Protein AF-A0A3S3JRI4-F1 (afdb_monomer_lite)

Secondary structure (DSSP, 8-state):
--SHHHHHHHHHHHTS--SSHHHHHHHHHHHHHHHHHHHHHHHHHHHTT-S---EEPPPPP--SSHHHHHHHHHHHHHHHHHHHHHHHHHT--EE-HHHHS-SGGGBSSSSSB-HHHHT-

pLDDT: mean 88.0, std 12.84, range [49.28, 98.06]

Foldseek 3Di:
DPPLVLLVVCLVVLPDDAPDPVRSVVSLVVSLVVLLVVVLVVVVVVCVVVDQDAEEQAAQFDDPPPVSSVSSNVSSVSNSVSVVVSCVVVVHHYDYLNVLQVDPQLAPHRRHGDPVVVVD

Structure (mmCIF, N/CA/C/O backbone):
data_AF-A0A3S3JRI4-F1
#
_entry.id   AF-A0A3S3JRI4-F1
#
loop_
_atom_site.group_PDB
_atom_site.id
_atom_site.type_symbol
_atom_site.label_atom_id
_atom_site.label_alt_id
_atom_site.label_comp_id
_atom_site.label_asym_id
_atom_site.label_entity_id
_atom_site.label_seq_id
_atom_site.pdbx_PDB_ins_code
_atom_site.Cartn_x
_atom_site.Cartn_y
_atom_site.Cartn_z
_atom_site.occupancy
_atom_site.B_iso_or_equiv
_atom_site.auth_seq_id
_atom_site.auth_comp_id
_atom_site.auth_asym_id
_atom_site.auth_atom_id
_atom_site.pdbx_PDB_model_num
ATOM 1 N N . SER A 1 1 ? 5.250 7.963 8.589 1.00 54.94 1 SER A N 1
ATOM 2 C CA . SER A 1 1 ? 4.420 6.915 7.968 1.00 54.94 1 SER A CA 1
ATOM 3 C C . SER A 1 1 ? 5.161 5.594 8.086 1.00 54.94 1 SER A C 1
ATOM 5 O O . SER A 1 1 ? 6.363 5.604 7.852 1.00 54.94 1 SER A O 1
ATOM 7 N N . MET A 1 2 ? 4.498 4.510 8.494 1.00 51.28 2 MET A N 1
ATOM 8 C CA . MET A 1 2 ? 5.038 3.149 8.346 1.00 51.28 2 MET A CA 1
ATOM 9 C C . MET A 1 2 ? 4.554 2.587 7.014 1.00 51.28 2 MET A C 1
ATOM 11 O O . MET A 1 2 ? 3.384 2.771 6.679 1.00 51.28 2 MET A O 1
ATOM 15 N N . GLY A 1 3 ? 5.432 1.930 6.262 1.00 54.03 3 GLY A N 1
ATOM 16 C CA . GLY A 1 3 ? 5.116 1.406 4.933 1.00 54.03 3 GLY A CA 1
ATOM 17 C C . GLY A 1 3 ? 5.991 1.995 3.832 1.00 54.03 3 GLY A C 1
ATOM 18 O O . GLY A 1 3 ? 6.666 1.237 3.154 1.00 54.03 3 GLY A O 1
ATOM 19 N N . GLY A 1 4 ? 6.046 3.322 3.669 1.00 52.12 4 GLY A N 1
ATOM 20 C CA . GLY A 1 4 ? 6.831 3.950 2.589 1.00 52.12 4 GLY A CA 1
ATOM 21 C C . GLY A 1 4 ? 8.344 3.718 2.713 1.00 52.12 4 GLY A C 1
ATOM 22 O O . GLY A 1 4 ? 8.989 3.304 1.756 1.00 52.12 4 GLY A O 1
ATOM 23 N N . ASN A 1 5 ? 8.899 3.901 3.915 1.00 49.28 5 ASN A N 1
ATOM 24 C CA . ASN A 1 5 ? 10.331 3.698 4.166 1.00 49.28 5 ASN A CA 1
ATOM 25 C C . ASN A 1 5 ? 10.717 2.212 4.245 1.00 49.28 5 ASN A C 1
ATOM 27 O O . ASN A 1 5 ? 11.826 1.853 3.861 1.00 49.28 5 ASN A O 1
ATOM 31 N N . ASP A 1 6 ? 9.793 1.350 4.673 1.00 56.47 6 ASP A N 1
ATOM 32 C CA . ASP A 1 6 ? 9.996 -0.104 4.713 1.00 56.47 6 ASP A CA 1
ATOM 33 C C . ASP A 1 6 ? 9.905 -0.707 3.298 1.00 56.47 6 ASP A C 1
ATOM 35 O O . ASP A 1 6 ? 10.669 -1.602 2.943 1.00 56.47 6 ASP A O 1
ATOM 39 N N . ALA A 1 7 ? 9.045 -0.142 2.438 1.00 50.88 7 ALA A N 1
ATOM 40 C CA . ALA A 1 7 ? 8.954 -0.477 1.018 1.00 50.88 7 ALA A CA 1
ATOM 41 C C . ALA A 1 7 ? 10.199 -0.048 0.219 1.00 50.88 7 ALA A C 1
ATOM 43 O O . ALA A 1 7 ? 10.563 -0.727 -0.740 1.00 50.88 7 ALA A O 1
ATOM 44 N N . LEU A 1 8 ? 10.908 1.016 0.622 1.00 50.59 8 LEU A N 1
ATOM 45 C CA . LEU A 1 8 ? 12.194 1.390 0.008 1.00 50.59 8 LEU A CA 1
ATOM 46 C C . LEU A 1 8 ? 13.280 0.325 0.227 1.00 50.59 8 LEU A C 1
ATOM 48 O O . LEU A 1 8 ? 14.131 0.134 -0.641 1.00 50.59 8 LEU A O 1
ATOM 52 N N . GLY A 1 9 ? 13.202 -0.435 1.326 1.00 52.47 9 GLY A N 1
ATOM 53 C CA . GLY A 1 9 ? 14.041 -1.615 1.555 1.00 52.47 9 GLY A CA 1
ATOM 54 C C . GLY A 1 9 ? 13.754 -2.783 0.600 1.00 52.47 9 GLY A C 1
ATOM 55 O O . GLY A 1 9 ? 14.590 -3.671 0.458 1.00 52.47 9 GLY A O 1
ATOM 56 N N . VAL A 1 10 ? 12.608 -2.773 -0.092 1.00 54.69 10 VAL A N 1
ATOM 57 C CA . VAL A 1 10 ? 12.187 -3.818 -1.043 1.00 54.69 10 VAL A CA 1
ATOM 58 C C . VAL A 1 10 ? 12.746 -3.571 -2.445 1.00 54.69 10 VAL A C 1
ATOM 60 O O . VAL A 1 10 ? 12.975 -4.529 -3.182 1.00 54.69 10 VAL A O 1
ATOM 63 N N . SER A 1 11 ? 13.037 -2.318 -2.811 1.00 59.00 11 SER A N 1
ATOM 64 C CA . SER A 1 11 ? 13.531 -1.976 -4.155 1.00 59.00 11 SER A CA 1
ATOM 65 C C . SER A 1 11 ? 14.841 -2.693 -4.497 1.00 59.00 11 SER A C 1
ATOM 67 O O . SER A 1 11 ? 14.987 -3.213 -5.597 1.00 59.00 11 SER A O 1
ATOM 69 N N . SER A 1 12 ? 15.765 -2.812 -3.539 1.00 58.66 12 SER A N 1
ATOM 70 C CA . SER A 1 12 ? 17.038 -3.521 -3.737 1.00 58.66 12 SER A CA 1
ATOM 71 C C . SER A 1 12 ? 16.876 -5.040 -3.877 1.00 58.66 12 SER A C 1
ATOM 73 O O . SER A 1 12 ? 17.714 -5.694 -4.496 1.00 58.66 12 SER A O 1
ATOM 75 N N . VAL A 1 13 ? 15.800 -5.613 -3.327 1.00 61.53 13 VAL A N 1
ATOM 76 C CA . VAL A 1 13 ? 15.490 -7.046 -3.443 1.00 61.53 13 VAL A CA 1
ATOM 77 C C . VAL A 1 13 ? 14.831 -7.366 -4.786 1.00 61.53 13 VAL A C 1
ATOM 79 O O . VAL A 1 13 ? 15.028 -8.459 -5.317 1.00 61.53 13 VAL A O 1
ATOM 82 N N . LEU A 1 14 ? 14.088 -6.415 -5.359 1.00 65.75 14 LEU A N 1
ATOM 83 C CA . LEU A 1 14 ? 13.443 -6.570 -6.666 1.00 65.75 14 LEU A CA 1
ATOM 84 C C . LEU A 1 14 ? 14.451 -6.593 -7.823 1.00 65.75 14 LEU A C 1
ATOM 86 O O . LEU A 1 14 ? 14.226 -7.308 -8.797 1.00 65.75 14 LEU A O 1
ATOM 90 N N . ASP A 1 15 ? 15.588 -5.912 -7.674 1.00 69.31 15 ASP A N 1
ATOM 91 C CA . ASP A 1 15 ? 16.674 -5.915 -8.666 1.00 69.31 15 ASP A CA 1
ATOM 92 C C . ASP A 1 15 ? 17.626 -7.121 -8.529 1.00 69.31 15 ASP A C 1
ATOM 94 O O . ASP A 1 15 ? 18.554 -7.300 -9.325 1.00 69.31 15 ASP A O 1
ATOM 98 N N . ALA A 1 16 ? 17.423 -7.982 -7.525 1.00 74.81 16 ALA A N 1
ATOM 99 C CA . ALA A 1 16 ? 18.298 -9.122 -7.285 1.00 74.81 16 ALA A CA 1
ATOM 100 C C . ALA A 1 16 ? 18.094 -10.234 -8.339 1.00 74.81 16 ALA A C 1
ATOM 102 O O . ALA A 1 16 ? 16.961 -10.639 -8.619 1.00 74.81 16 ALA A O 1
ATOM 103 N N . PRO A 1 17 ? 19.173 -10.843 -8.870 1.00 79.31 17 PRO A N 1
ATOM 104 C CA . PRO A 1 17 ? 19.060 -11.888 -9.885 1.00 79.31 17 PRO A CA 1
ATOM 105 C C . PRO A 1 17 ? 18.314 -13.117 -9.346 1.00 79.31 17 PRO A C 1
ATOM 107 O O . PRO A 1 17 ? 18.653 -13.642 -8.280 1.00 79.31 17 PRO A O 1
ATOM 110 N N . SER A 1 18 ? 17.320 -13.614 -10.085 1.00 87.69 18 SER A N 1
ATOM 111 C CA . SER A 1 18 ? 16.555 -14.823 -9.746 1.00 87.69 18 SER A CA 1
ATOM 112 C C . SER A 1 18 ? 16.804 -15.947 -10.752 1.00 87.69 18 SER A C 1
ATOM 114 O O . SER A 1 18 ? 17.080 -15.711 -11.929 1.00 87.69 18 SER A O 1
ATOM 116 N N . ARG A 1 19 ? 16.743 -17.195 -10.282 1.00 91.19 19 ARG A N 1
ATOM 117 C CA . ARG A 1 19 ? 16.966 -18.391 -11.118 1.00 91.19 19 ARG A CA 1
ATOM 118 C C . ARG A 1 19 ? 15.685 -18.907 -11.767 1.00 91.19 19 ARG A C 1
ATOM 120 O O . ARG A 1 19 ? 15.742 -19.709 -12.693 1.00 91.19 19 ARG A O 1
ATOM 127 N N . SER A 1 20 ? 14.532 -18.502 -11.239 1.00 93.81 20 SER A N 1
ATOM 128 C CA . SER A 1 20 ? 13.203 -18.871 -11.723 1.00 93.81 20 SER A CA 1
ATOM 129 C C . SER A 1 20 ? 12.145 -17.926 -11.151 1.00 93.81 20 SER A C 1
ATOM 131 O O . SER A 1 20 ? 12.392 -17.231 -10.166 1.00 93.81 20 SER A O 1
ATOM 133 N N . VAL A 1 21 ? 10.933 -17.971 -11.708 1.00 91.56 21 VAL A N 1
ATOM 134 C CA . VAL A 1 21 ? 9.772 -17.266 -11.141 1.00 91.56 21 VAL A CA 1
ATOM 135 C C . VAL A 1 21 ? 9.478 -17.733 -9.710 1.00 91.56 21 VAL A C 1
ATOM 137 O O . VAL A 1 21 ? 9.165 -16.911 -8.859 1.00 91.56 21 VAL A O 1
ATOM 140 N N . ALA A 1 22 ? 9.621 -19.030 -9.416 1.00 94.12 22 ALA A N 1
ATOM 141 C CA . ALA A 1 22 ? 9.402 -19.558 -8.069 1.00 94.12 22 ALA A CA 1
ATOM 142 C C . ALA A 1 22 ? 10.408 -18.989 -7.052 1.00 94.12 22 ALA A C 1
ATOM 144 O O . ALA A 1 22 ? 10.015 -18.610 -5.956 1.00 94.12 22 ALA A O 1
ATOM 145 N N . ASP A 1 23 ? 11.683 -18.873 -7.436 1.00 92.19 23 ASP A N 1
ATOM 146 C CA . ASP A 1 23 ? 12.736 -18.247 -6.619 1.00 92.19 23 ASP A CA 1
ATOM 147 C C . ASP A 1 23 ? 12.429 -16.761 -6.359 1.00 92.19 23 ASP A C 1
ATOM 149 O O . ASP A 1 23 ? 12.484 -16.307 -5.220 1.00 92.19 23 ASP A O 1
ATOM 153 N N . ALA A 1 24 ? 11.998 -16.014 -7.382 1.00 89.75 24 ALA A N 1
ATOM 154 C CA . ALA A 1 24 ? 11.574 -14.624 -7.205 1.00 89.75 24 ALA A CA 1
ATOM 155 C C . ALA A 1 24 ? 10.364 -14.492 -6.258 1.00 89.75 24 ALA A C 1
ATOM 157 O O . ALA A 1 24 ? 10.368 -13.651 -5.360 1.00 89.75 24 ALA A O 1
ATOM 158 N N . LEU A 1 25 ? 9.346 -15.344 -6.419 1.00 91.75 25 LEU A N 1
ATOM 159 C CA . LEU A 1 25 ? 8.153 -15.334 -5.568 1.00 91.75 25 LEU A CA 1
ATOM 160 C C . LEU A 1 25 ? 8.459 -15.715 -4.115 1.00 91.75 25 LEU A C 1
ATOM 162 O O . LEU A 1 25 ? 7.853 -15.138 -3.215 1.00 91.75 25 LEU A O 1
ATOM 166 N N . LEU A 1 26 ? 9.397 -16.636 -3.872 1.00 92.31 26 LEU A N 1
ATOM 167 C CA . LEU A 1 26 ? 9.835 -16.986 -2.516 1.00 92.31 26 LEU A CA 1
ATOM 168 C C . LEU A 1 26 ? 10.474 -15.789 -1.806 1.00 92.31 26 LEU A C 1
ATOM 170 O O . LEU A 1 26 ? 10.121 -15.505 -0.667 1.00 92.31 26 LEU A O 1
ATOM 174 N N . ARG A 1 27 ? 11.319 -15.017 -2.495 1.00 88.56 27 ARG A N 1
ATOM 175 C CA . ARG A 1 27 ? 11.914 -13.798 -1.915 1.00 88.56 27 ARG A CA 1
ATOM 176 C C . ARG A 1 27 ? 10.862 -12.743 -1.591 1.00 88.56 27 ARG A C 1
ATOM 178 O O . ARG A 1 27 ? 10.900 -12.125 -0.532 1.00 88.56 27 ARG A O 1
ATOM 185 N N . VAL A 1 28 ? 9.887 -12.554 -2.482 1.00 88.69 28 VAL A N 1
ATOM 186 C CA . VAL A 1 28 ? 8.755 -11.652 -2.221 1.00 88.69 28 VAL A CA 1
ATOM 187 C C . VAL A 1 28 ? 7.923 -12.147 -1.031 1.00 88.69 28 VAL A C 1
ATOM 189 O O . VAL A 1 28 ? 7.458 -11.334 -0.233 1.00 88.69 28 VAL A O 1
ATOM 192 N N . ALA A 1 29 ? 7.754 -13.464 -0.877 1.00 92.25 29 ALA A N 1
ATOM 193 C CA . ALA A 1 29 ? 7.057 -14.049 0.263 1.00 92.25 29 ALA A CA 1
ATOM 194 C C . ALA A 1 29 ? 7.793 -13.788 1.587 1.00 92.25 29 ALA A C 1
ATOM 196 O O . ALA A 1 29 ? 7.147 -13.365 2.541 1.00 92.25 29 ALA A O 1
ATOM 197 N N . GLU A 1 30 ? 9.119 -13.940 1.632 1.00 91.25 30 GLU A N 1
ATOM 198 C CA . GLU A 1 30 ? 9.940 -13.643 2.819 1.00 91.25 30 GLU A CA 1
ATOM 199 C C . GLU A 1 30 ? 9.813 -12.171 3.246 1.00 91.25 30 GLU A C 1
ATOM 201 O O . GLU A 1 30 ? 9.551 -11.87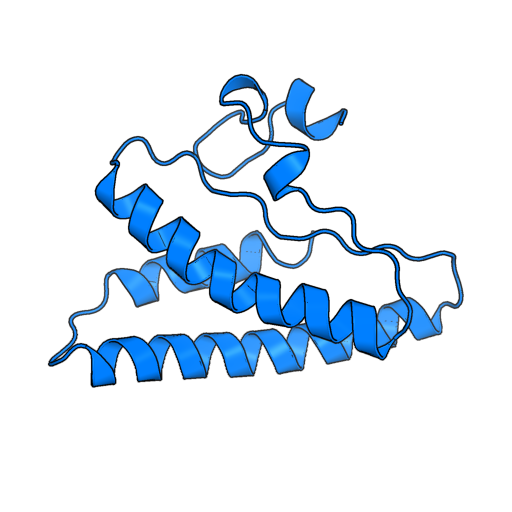4 4.414 1.00 91.25 30 GLU A O 1
ATOM 206 N N . ILE A 1 31 ? 9.908 -11.242 2.287 1.00 88.38 31 ILE A N 1
ATOM 207 C CA . ILE A 1 31 ? 9.702 -9.805 2.536 1.00 88.38 31 ILE A CA 1
ATOM 208 C C . ILE A 1 31 ? 8.304 -9.554 3.099 1.00 88.38 31 ILE A C 1
ATOM 210 O O . ILE A 1 31 ? 8.137 -8.842 4.092 1.00 88.38 31 ILE A O 1
ATOM 214 N N . ARG A 1 32 ? 7.285 -10.140 2.462 1.00 91.31 32 ARG A N 1
ATOM 215 C CA . ARG A 1 32 ? 5.894 -10.001 2.892 1.00 91.31 32 ARG A CA 1
ATOM 216 C C . ARG A 1 32 ? 5.715 -10.517 4.314 1.00 91.31 32 ARG A C 1
ATOM 218 O O . ARG A 1 32 ? 5.047 -9.859 5.101 1.00 91.31 32 ARG A O 1
ATOM 225 N N . GLU A 1 33 ? 6.257 -11.684 4.642 1.00 93.94 33 GLU A N 1
ATOM 226 C CA . GLU A 1 33 ? 6.134 -12.291 5.968 1.00 93.94 33 GLU A CA 1
ATOM 227 C C . GLU A 1 33 ? 6.739 -11.403 7.052 1.00 93.94 33 GLU A C 1
ATOM 229 O O . GLU A 1 33 ? 6.067 -11.135 8.053 1.00 93.94 33 GLU A O 1
ATOM 234 N N . GLN A 1 34 ? 7.940 -10.871 6.815 1.00 91.38 34 GLN A N 1
ATOM 235 C CA . GLN A 1 34 ? 8.584 -9.947 7.745 1.00 91.38 34 GLN A CA 1
ATOM 236 C C . GLN A 1 34 ? 7.759 -8.668 7.926 1.00 91.38 34 GLN A C 1
ATOM 238 O O . GLN A 1 34 ? 7.396 -8.318 9.051 1.00 91.38 34 GLN A O 1
ATOM 243 N N . PHE A 1 35 ? 7.365 -8.033 6.819 1.00 90.56 35 PHE A N 1
ATOM 244 C CA . PHE A 1 35 ? 6.521 -6.839 6.839 1.00 90.56 35 PHE A CA 1
ATOM 245 C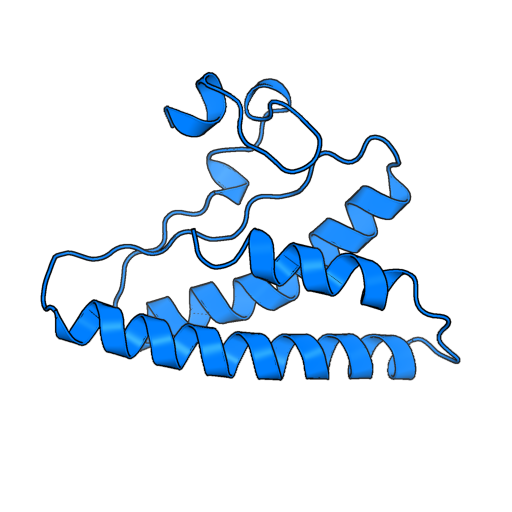 C . PHE A 1 35 ? 5.206 -7.085 7.591 1.00 90.56 35 PHE A C 1
ATOM 247 O O . PHE A 1 35 ? 4.781 -6.283 8.418 1.00 90.56 35 PHE A O 1
ATOM 254 N N . CYS A 1 36 ? 4.556 -8.223 7.344 1.00 93.94 36 CYS A N 1
ATOM 255 C CA . CYS A 1 36 ? 3.316 -8.609 8.004 1.00 93.94 36 CYS A CA 1
ATOM 256 C C . CYS A 1 36 ? 3.454 -8.724 9.523 1.00 93.94 36 CYS A C 1
ATOM 258 O O . CYS A 1 36 ? 2.538 -8.329 10.252 1.00 93.94 36 CYS A O 1
ATOM 260 N N . LEU A 1 37 ? 4.547 -9.327 9.995 1.00 94.31 37 LEU A N 1
ATOM 261 C CA . LEU A 1 37 ? 4.815 -9.503 11.420 1.00 94.31 37 LEU A CA 1
ATOM 262 C C . LEU A 1 37 ? 5.013 -8.145 12.097 1.00 94.31 37 LEU A C 1
ATOM 264 O O . LEU A 1 37 ? 4.329 -7.843 13.078 1.00 94.31 37 LEU A O 1
ATOM 268 N N . GLU A 1 38 ? 5.877 -7.309 11.525 1.00 92.56 38 GLU A N 1
ATOM 269 C CA . GLU A 1 38 ? 6.184 -5.972 12.038 1.00 92.56 38 GLU A CA 1
ATOM 270 C C . GLU A 1 38 ? 4.954 -5.061 12.014 1.00 92.56 38 GLU A C 1
ATOM 272 O O . GLU A 1 38 ? 4.605 -4.457 13.030 1.00 92.56 38 GLU A O 1
ATOM 277 N N . TYR A 1 39 ? 4.228 -5.025 10.893 1.00 94.69 39 TYR A N 1
ATOM 278 C CA . TYR A 1 39 ? 3.046 -4.181 10.736 1.00 94.69 39 TYR A CA 1
ATOM 279 C C . TYR A 1 39 ? 1.958 -4.523 11.757 1.00 94.69 39 TYR A C 1
ATOM 281 O O . TYR A 1 39 ? 1.373 -3.630 12.371 1.00 94.69 39 TYR A O 1
ATOM 289 N N . ARG A 1 40 ? 1.689 -5.818 11.978 1.00 96.31 40 ARG A N 1
ATOM 290 C CA . ARG A 1 40 ? 0.694 -6.265 12.968 1.00 96.31 40 ARG A CA 1
ATOM 291 C C . ARG A 1 40 ? 1.113 -5.902 14.385 1.00 96.31 40 ARG A C 1
ATOM 293 O O . ARG A 1 40 ? 0.287 -5.368 15.117 1.00 96.31 40 ARG A O 1
ATOM 300 N N . SER A 1 41 ? 2.377 -6.150 14.736 1.00 96.00 41 SER A N 1
ATOM 301 C CA . SER A 1 41 ? 2.921 -5.801 16.050 1.00 96.00 41 SER A CA 1
ATOM 302 C C . SER A 1 41 ? 2.780 -4.306 16.325 1.00 96.00 41 SER A C 1
ATOM 304 O O . SER A 1 41 ? 2.332 -3.905 17.400 1.00 96.00 41 SER A O 1
ATOM 306 N N . THR A 1 42 ? 3.108 -3.462 15.347 1.00 95.06 42 THR A N 1
ATOM 307 C CA . THR A 1 42 ? 2.999 -2.017 15.546 1.00 95.06 42 THR A CA 1
ATOM 308 C C . THR A 1 42 ? 1.552 -1.541 15.548 1.00 95.06 42 THR A C 1
ATOM 310 O O . THR A 1 42 ? 1.200 -0.688 16.361 1.00 95.06 42 THR A O 1
ATOM 313 N N . LEU A 1 43 ? 0.682 -2.108 14.708 1.00 96.00 43 LEU A N 1
ATOM 314 C CA . LEU A 1 43 ? -0.745 -1.792 14.749 1.00 96.00 43 LEU A CA 1
ATOM 315 C C . LEU A 1 43 ? -1.356 -2.160 16.110 1.00 96.00 43 LEU A C 1
ATOM 317 O O . LEU A 1 43 ? -2.114 -1.367 16.659 1.00 96.00 43 LEU A O 1
ATOM 321 N N . ASP A 1 44 ? -0.983 -3.299 16.697 1.00 97.56 44 ASP A N 1
ATOM 322 C CA . ASP A 1 44 ? -1.421 -3.680 18.047 1.00 97.56 44 ASP A CA 1
ATOM 323 C C . ASP A 1 44 ? -0.968 -2.663 19.104 1.00 97.56 44 ASP A C 1
ATOM 325 O O . ASP A 1 44 ? -1.764 -2.255 19.953 1.00 97.56 44 ASP A O 1
ATOM 329 N N . ALA A 1 45 ? 0.280 -2.193 19.018 1.00 97.44 45 ALA A N 1
ATOM 330 C CA . ALA A 1 45 ? 0.800 -1.162 19.912 1.00 97.44 45 ALA A CA 1
ATOM 331 C C . ALA A 1 45 ? 0.063 0.182 19.758 1.00 97.44 45 ALA A C 1
ATOM 333 O O . ALA A 1 45 ? -0.249 0.827 20.758 1.00 97.44 45 ALA A O 1
ATOM 334 N N . VAL A 1 46 ? -0.265 0.590 18.527 1.00 96.62 46 VAL A N 1
ATOM 335 C CA . VAL A 1 46 ? -1.045 1.812 18.258 1.00 96.62 46 VAL A CA 1
ATOM 336 C C . VAL A 1 46 ? -2.466 1.683 18.810 1.00 96.62 46 VAL A C 1
ATOM 338 O O . VAL A 1 46 ? -2.946 2.580 19.504 1.00 96.62 46 VAL A O 1
ATOM 341 N N . LEU A 1 47 ? -3.137 0.555 18.568 1.00 97.12 47 LEU A N 1
ATOM 342 C CA . LEU A 1 47 ? -4.505 0.333 19.045 1.00 97.12 47 LEU A CA 1
ATOM 343 C C . LEU A 1 47 ? -4.592 0.230 20.572 1.00 97.12 47 LEU A C 1
ATOM 345 O O . LEU A 1 47 ? -5.619 0.595 21.150 1.00 97.12 47 LEU A O 1
ATOM 349 N N . ALA A 1 48 ? -3.518 -0.188 21.246 1.00 98.00 48 ALA A N 1
ATOM 350 C CA . ALA A 1 48 ? -3.445 -0.189 22.705 1.00 98.00 48 ALA A CA 1
ATOM 351 C C . ALA A 1 48 ? -3.591 1.219 23.320 1.00 98.00 48 ALA A C 1
ATOM 353 O O . ALA A 1 48 ? -4.004 1.335 24.476 1.00 98.00 48 ALA A O 1
ATOM 354 N N . VAL A 1 49 ? -3.329 2.283 22.546 1.00 97.25 49 VAL A N 1
ATOM 355 C CA . VAL A 1 49 ? -3.537 3.687 22.953 1.00 97.25 49 VAL A CA 1
ATOM 356 C C . VAL A 1 49 ? -5.031 4.056 23.013 1.00 97.25 49 VAL A C 1
ATOM 358 O O . VAL A 1 49 ? -5.396 5.037 23.657 1.00 97.25 49 VAL A O 1
ATOM 361 N N . LYS A 1 50 ? -5.920 3.247 22.413 1.00 96.38 50 LYS A N 1
ATOM 362 C CA . LYS A 1 50 ? -7.392 3.405 22.436 1.00 96.38 50 LYS A CA 1
ATOM 363 C C . LYS A 1 50 ? -7.906 4.732 21.861 1.00 96.38 50 LYS A C 1
ATOM 365 O O . LYS A 1 50 ? -8.974 5.205 22.251 1.00 96.38 50 LYS A O 1
ATOM 370 N N . LEU A 1 51 ? -7.174 5.319 20.919 1.00 97.06 51 LEU A N 1
ATOM 371 C CA . LEU A 1 51 ? -7.644 6.462 20.138 1.00 97.06 51 LEU A CA 1
ATOM 372 C C . LEU A 1 51 ? -8.288 5.995 18.826 1.00 97.06 51 LEU A C 1
ATOM 374 O O . LEU A 1 51 ? -7.901 4.944 18.302 1.00 97.06 51 LEU A O 1
ATOM 378 N N . PRO A 1 52 ? -9.245 6.766 18.268 1.00 96.50 52 PRO A N 1
ATOM 379 C CA . PRO A 1 52 ? -9.748 6.520 16.923 1.00 96.50 52 PRO A CA 1
ATOM 380 C C . PRO A 1 52 ? -8.579 6.398 15.947 1.00 96.50 52 PRO A C 1
ATOM 382 O O . PRO A 1 52 ? -7.768 7.312 15.817 1.00 96.50 52 PRO A O 1
ATOM 385 N N . THR A 1 53 ? -8.473 5.239 15.307 1.00 96.31 53 THR A N 1
ATOM 386 C CA . THR A 1 53 ? -7.350 4.885 14.441 1.00 96.31 53 THR A CA 1
ATOM 387 C C . THR A 1 53 ? -7.899 4.479 13.084 1.00 96.31 53 THR A C 1
ATOM 389 O O . THR A 1 53 ? -8.882 3.745 13.011 1.00 96.31 53 THR A O 1
ATOM 392 N N . ALA A 1 54 ? -7.250 4.942 12.022 1.00 96.75 54 ALA A N 1
ATOM 393 C CA . ALA A 1 54 ? -7.410 4.449 10.663 1.00 96.75 54 ALA A CA 1
ATOM 394 C C . ALA A 1 54 ? -6.028 4.070 10.131 1.00 96.75 54 ALA A C 1
ATOM 396 O O . ALA A 1 54 ? -5.018 4.613 10.588 1.00 96.75 54 ALA A O 1
ATOM 397 N N . VAL A 1 55 ? -5.978 3.149 9.174 1.00 96.50 55 VAL A N 1
ATOM 398 C CA . VAL A 1 55 ? -4.732 2.806 8.483 1.00 96.50 55 VAL A CA 1
ATOM 399 C C . VAL A 1 55 ? -4.816 3.164 7.013 1.00 96.50 55 VAL A C 1
ATOM 401 O O . VAL A 1 55 ? -5.879 3.073 6.405 1.00 96.50 55 VAL A O 1
ATOM 404 N N . CYS A 1 56 ? -3.679 3.530 6.437 1.00 95.56 56 CYS A N 1
ATOM 405 C CA . CYS A 1 56 ? -3.562 3.808 5.016 1.00 95.56 56 CYS A CA 1
ATOM 406 C C . CYS A 1 56 ? -2.893 2.634 4.297 1.00 95.56 56 CYS A C 1
ATOM 408 O O . CYS A 1 56 ? -1.946 2.048 4.830 1.00 95.56 56 CYS A O 1
ATOM 410 N N . THR A 1 57 ? -3.353 2.307 3.088 1.00 95.31 57 THR A N 1
ATOM 411 C CA . THR A 1 57 ? -2.551 1.498 2.154 1.00 95.31 57 THR A CA 1
ATOM 412 C C . THR A 1 57 ? -1.339 2.299 1.675 1.00 95.31 57 THR A C 1
ATOM 414 O O . THR A 1 57 ? -1.268 3.516 1.837 1.00 95.31 57 THR A O 1
ATOM 417 N N . ILE A 1 58 ? -0.369 1.619 1.074 1.00 91.56 58 ILE A N 1
ATOM 418 C CA . ILE A 1 58 ? 0.728 2.244 0.339 1.00 91.56 58 ILE A CA 1
ATOM 419 C C . ILE A 1 58 ? 0.205 2.588 -1.063 1.00 91.56 58 ILE A C 1
ATOM 421 O O . ILE A 1 58 ? -0.350 1.715 -1.735 1.00 91.56 58 ILE A O 1
ATOM 425 N N . TYR A 1 59 ? 0.359 3.842 -1.490 1.00 91.56 59 TYR A N 1
ATOM 426 C CA . TYR A 1 59 ? 0.031 4.282 -2.850 1.00 91.56 59 TYR A CA 1
ATOM 427 C C . TYR A 1 59 ? 0.970 3.666 -3.894 1.00 91.56 59 TYR A C 1
ATOM 429 O O . TYR A 1 59 ? 2.061 3.191 -3.582 1.00 91.56 59 TYR A O 1
ATOM 437 N N . ASP A 1 60 ? 0.566 3.727 -5.158 1.00 91.31 60 ASP A N 1
ATOM 438 C CA . ASP A 1 60 ? 1.396 3.272 -6.269 1.00 91.31 60 ASP A CA 1
ATOM 439 C C . ASP A 1 60 ? 2.508 4.283 -6.583 1.00 91.31 60 ASP A C 1
ATOM 441 O O . ASP A 1 60 ? 2.266 5.484 -6.688 1.00 91.31 60 ASP A O 1
ATOM 445 N N . VAL A 1 61 ? 3.731 3.801 -6.801 1.00 89.56 61 VAL A N 1
ATOM 446 C CA . VAL A 1 61 ? 4.863 4.658 -7.188 1.00 89.56 61 VAL A CA 1
ATOM 447 C C . VAL A 1 61 ? 4.711 5.218 -8.607 1.00 89.56 61 VAL A C 1
ATOM 449 O O . VAL A 1 61 ? 4.046 4.638 -9.475 1.00 89.56 61 VAL A O 1
ATOM 452 N N . ARG A 1 62 ? 5.370 6.351 -8.859 1.00 90.38 62 ARG A N 1
ATOM 453 C CA . ARG A 1 62 ? 5.400 7.076 -10.139 1.00 90.38 62 ARG A CA 1
ATOM 454 C C . ARG A 1 62 ? 6.783 7.030 -10.797 1.00 90.38 62 ARG A C 1
ATOM 456 O O . ARG A 1 62 ? 7.277 8.039 -11.291 1.00 90.38 62 ARG A O 1
ATOM 463 N N . TYR A 1 63 ? 7.430 5.859 -10.808 1.00 88.88 63 TYR A N 1
ATOM 464 C CA . TYR A 1 63 ? 8.680 5.686 -11.559 1.00 88.88 63 TYR A CA 1
ATOM 465 C C . TYR A 1 63 ? 8.475 5.996 -13.046 1.00 88.88 63 TYR A C 1
ATOM 467 O O . TYR A 1 63 ? 7.490 5.570 -13.652 1.00 88.88 63 TYR A O 1
ATOM 475 N N . ALA A 1 64 ? 9.425 6.737 -13.625 1.00 89.75 64 ALA A N 1
ATOM 476 C CA . ALA A 1 64 ? 9.396 7.119 -15.034 1.00 89.75 64 ALA A CA 1
ATOM 477 C C . ALA A 1 64 ? 9.595 5.910 -15.961 1.00 89.75 64 ALA A C 1
ATOM 479 O O . ALA A 1 64 ? 9.011 5.864 -17.042 1.00 89.75 64 ALA A O 1
ATOM 480 N N . ASN A 1 65 ? 10.392 4.922 -15.532 1.00 91.56 65 ASN A N 1
ATOM 481 C CA . ASN A 1 65 ? 10.533 3.654 -16.234 1.00 91.56 65 ASN A CA 1
ATOM 482 C C . ASN A 1 65 ? 9.253 2.808 -16.040 1.00 91.56 65 ASN A C 1
ATOM 484 O O . ASN A 1 65 ? 8.942 2.421 -14.908 1.00 91.56 65 ASN A O 1
ATOM 488 N N . PRO A 1 66 ? 8.511 2.480 -17.118 1.00 91.00 66 PRO A N 1
ATOM 489 C CA . PRO A 1 66 ? 7.267 1.721 -17.009 1.00 91.00 66 PRO A CA 1
ATOM 490 C C . PRO A 1 66 ? 7.445 0.302 -16.456 1.00 91.00 66 PRO A C 1
ATOM 492 O O . PRO A 1 66 ? 6.527 -0.218 -15.820 1.00 91.00 66 PRO A O 1
ATOM 495 N N . GLU A 1 67 ? 8.589 -0.346 -16.693 1.00 90.06 67 GLU A N 1
ATOM 496 C CA . GLU A 1 67 ? 8.852 -1.699 -16.189 1.00 90.06 67 GLU A CA 1
ATOM 497 C C . GLU A 1 67 ? 9.121 -1.683 -14.687 1.00 90.06 67 GLU A C 1
ATOM 499 O O . GLU A 1 67 ? 8.449 -2.401 -13.946 1.00 90.06 67 GLU A O 1
ATOM 504 N N . GLU A 1 68 ? 10.005 -0.796 -14.224 1.00 86.75 68 GLU A N 1
ATOM 505 C CA . GLU A 1 68 ? 10.267 -0.588 -12.792 1.00 86.75 68 GLU A CA 1
ATOM 506 C C . GLU A 1 68 ? 8.981 -0.217 -12.048 1.00 86.75 68 GLU A C 1
ATOM 508 O O . GLU A 1 68 ? 8.688 -0.776 -10.990 1.00 86.75 68 GLU A O 1
ATOM 513 N N . ARG A 1 69 ? 8.151 0.660 -12.632 1.00 88.75 69 ARG A N 1
ATOM 514 C CA . ARG A 1 69 ? 6.843 1.020 -12.066 1.00 88.75 69 ARG A CA 1
ATOM 515 C C . ARG A 1 69 ? 5.940 -0.202 -11.913 1.00 88.75 69 ARG A C 1
ATOM 517 O O . ARG A 1 69 ? 5.363 -0.404 -10.847 1.00 88.75 69 ARG A O 1
ATOM 524 N N . ARG A 1 70 ? 5.815 -1.033 -12.953 1.00 90.94 70 ARG A N 1
ATOM 525 C CA . ARG A 1 70 ? 4.985 -2.253 -12.911 1.00 90.94 70 ARG A CA 1
ATOM 526 C C . ARG A 1 70 ? 5.487 -3.250 -11.871 1.00 90.94 70 ARG A C 1
ATOM 528 O O . ARG A 1 70 ? 4.671 -3.835 -11.157 1.00 90.94 70 ARG A O 1
ATOM 535 N N . ILE A 1 71 ? 6.802 -3.437 -11.780 1.00 88.56 71 ILE A N 1
ATOM 536 C CA . ILE A 1 71 ? 7.434 -4.327 -10.799 1.00 88.56 71 ILE A CA 1
ATOM 537 C C . ILE A 1 71 ? 7.144 -3.826 -9.381 1.00 88.56 71 ILE A C 1
ATOM 539 O O . ILE A 1 71 ? 6.622 -4.581 -8.558 1.00 88.56 71 ILE A O 1
ATOM 543 N N . ALA A 1 72 ? 7.391 -2.542 -9.117 1.00 87.25 72 ALA A N 1
ATOM 544 C CA . ALA A 1 72 ? 7.180 -1.937 -7.809 1.00 87.25 72 ALA A CA 1
ATOM 545 C C . ALA A 1 72 ? 5.709 -1.981 -7.374 1.00 87.25 72 ALA A C 1
ATOM 547 O O . ALA A 1 72 ? 5.416 -2.444 -6.276 1.00 87.25 72 ALA A O 1
ATOM 548 N N . VAL A 1 73 ? 4.766 -1.595 -8.242 1.00 91.19 73 VAL A N 1
ATOM 549 C CA . VAL A 1 73 ? 3.321 -1.669 -7.944 1.00 91.19 73 VAL A CA 1
ATOM 550 C C . VAL A 1 73 ? 2.882 -3.109 -7.653 1.00 91.19 73 VAL A C 1
ATOM 552 O O . VAL A 1 73 ? 2.119 -3.355 -6.717 1.00 91.19 73 VAL A O 1
ATOM 555 N N . THR A 1 74 ? 3.415 -4.089 -8.391 1.00 92.12 74 THR A N 1
ATOM 556 C CA . THR A 1 74 ? 3.139 -5.510 -8.129 1.00 92.12 74 THR A CA 1
ATOM 557 C C . THR A 1 74 ? 3.627 -5.917 -6.740 1.00 92.12 74 THR A C 1
ATOM 559 O O . THR A 1 74 ? 2.867 -6.517 -5.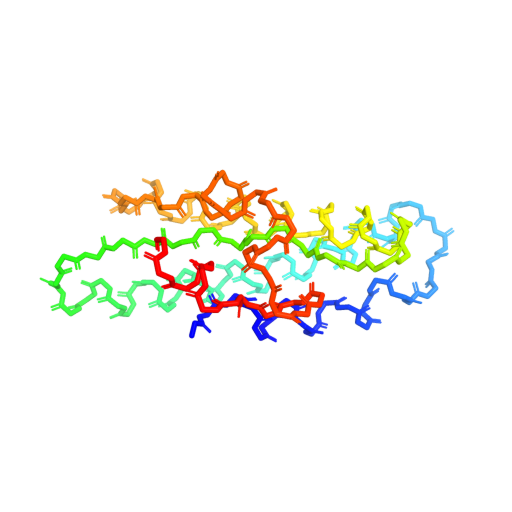981 1.00 92.12 74 THR A O 1
ATOM 562 N N . ALA A 1 75 ? 4.855 -5.556 -6.365 1.00 88.81 75 ALA A N 1
ATOM 563 C CA . ALA A 1 75 ? 5.394 -5.853 -5.039 1.00 88.81 75 ALA A CA 1
ATOM 564 C C . ALA A 1 75 ? 4.609 -5.145 -3.919 1.00 88.81 75 ALA A C 1
ATOM 566 O O . ALA A 1 75 ? 4.246 -5.770 -2.922 1.00 88.81 75 ALA A O 1
ATOM 567 N N . LEU A 1 76 ? 4.260 -3.869 -4.106 1.00 90.94 76 LEU A N 1
ATOM 568 C CA . LEU A 1 76 ? 3.451 -3.098 -3.159 1.00 90.94 76 LEU A CA 1
ATOM 569 C C . LEU A 1 76 ? 2.064 -3.709 -2.946 1.00 90.94 76 LEU A C 1
ATOM 571 O O . LEU A 1 76 ? 1.558 -3.696 -1.824 1.00 90.94 76 LEU A O 1
ATOM 575 N N . SER A 1 77 ? 1.459 -4.302 -3.981 1.00 93.81 77 SER A N 1
ATOM 576 C CA . SER A 1 77 ? 0.170 -4.994 -3.847 1.00 93.81 77 SER A CA 1
ATOM 577 C C . SER A 1 77 ? 0.225 -6.146 -2.833 1.00 93.81 77 SER A C 1
ATOM 579 O O . SER A 1 77 ? -0.718 -6.345 -2.064 1.00 93.81 77 SER A O 1
ATOM 581 N N . VAL A 1 78 ? 1.363 -6.843 -2.760 1.00 93.50 78 VAL A N 1
ATOM 582 C CA . VAL A 1 78 ? 1.598 -7.954 -1.830 1.00 93.50 78 VAL A CA 1
ATOM 583 C C . VAL A 1 78 ? 1.700 -7.457 -0.383 1.00 93.50 78 VAL A C 1
ATOM 585 O O . VAL A 1 78 ? 1.184 -8.104 0.531 1.00 93.50 78 VAL A O 1
ATOM 588 N N . LEU A 1 79 ? 2.313 -6.291 -0.163 1.00 92.25 79 LEU A N 1
ATOM 589 C CA . LEU A 1 79 ? 2.387 -5.662 1.162 1.00 92.25 79 LEU A CA 1
ATOM 590 C C . LEU A 1 79 ? 1.033 -5.076 1.584 1.00 92.25 79 LEU A C 1
ATOM 592 O O . LEU A 1 79 ? 0.604 -5.243 2.729 1.00 92.25 79 LEU A O 1
ATOM 596 N N . ASN A 1 80 ? 0.314 -4.463 0.642 1.00 95.31 80 ASN A N 1
ATOM 597 C CA . ASN A 1 80 ? -1.026 -3.918 0.856 1.00 95.31 80 ASN A CA 1
ATOM 598 C C . ASN A 1 80 ? -2.062 -4.994 1.220 1.00 95.31 80 ASN A C 1
ATOM 600 O O . ASN A 1 80 ? -2.954 -4.724 2.029 1.00 95.31 80 ASN A O 1
ATOM 604 N N . ASP A 1 81 ? -1.937 -6.227 0.712 1.00 96.56 81 ASP A N 1
ATOM 605 C CA . ASP A 1 81 ? -2.725 -7.371 1.213 1.00 96.56 81 ASP A CA 1
ATOM 606 C C . ASP A 1 81 ? -2.530 -7.548 2.725 1.00 96.56 81 ASP A C 1
ATOM 608 O O . ASP A 1 81 ? -3.486 -7.802 3.461 1.00 96.56 81 ASP A O 1
ATOM 612 N N . CYS A 1 82 ? -1.312 -7.342 3.228 1.00 95.88 82 CYS A N 1
ATOM 613 C CA . CYS A 1 82 ? -1.065 -7.485 4.650 1.00 95.88 82 CYS A CA 1
ATOM 614 C C . CYS A 1 82 ? -1.656 -6.353 5.491 1.00 95.88 82 CYS A C 1
ATOM 616 O O . CYS A 1 82 ? -2.254 -6.630 6.535 1.00 95.88 82 CYS A O 1
ATOM 618 N N . ILE A 1 83 ? -1.564 -5.110 5.010 1.00 96.44 83 ILE A N 1
ATOM 619 C CA . ILE A 1 83 ? -2.199 -3.940 5.638 1.00 96.44 83 ILE A CA 1
ATOM 620 C C . ILE A 1 83 ? -3.713 -4.146 5.732 1.00 96.44 83 ILE A C 1
ATOM 622 O O . ILE A 1 83 ? -4.296 -4.074 6.815 1.00 96.44 83 ILE A O 1
ATOM 626 N 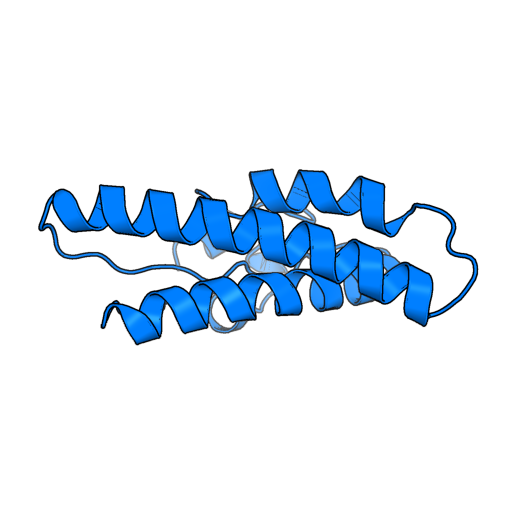N . THR A 1 84 ? -4.348 -4.465 4.604 1.00 97.62 84 THR A N 1
ATOM 627 C CA . THR A 1 84 ? -5.809 -4.608 4.516 1.00 97.62 84 THR A CA 1
ATOM 628 C C . THR A 1 84 ? -6.326 -5.768 5.368 1.00 97.62 84 THR A C 1
ATOM 630 O O . THR A 1 84 ? -7.314 -5.606 6.086 1.00 97.62 84 THR A O 1
ATOM 633 N N . ARG A 1 85 ? -5.629 -6.913 5.393 1.00 97.88 85 ARG A N 1
ATOM 634 C CA . ARG A 1 85 ? -5.973 -8.034 6.288 1.00 97.88 85 ARG A CA 1
ATOM 635 C C . ARG A 1 85 ? -5.760 -7.703 7.762 1.00 97.88 85 ARG A C 1
ATOM 637 O O . ARG A 1 85 ? -6.576 -8.107 8.590 1.00 97.88 85 ARG A O 1
ATOM 644 N N . ALA A 1 86 ? -4.678 -7.002 8.106 1.00 97.50 86 ALA A N 1
ATOM 645 C CA . ALA A 1 86 ? -4.411 -6.602 9.486 1.00 97.50 86 ALA A CA 1
ATOM 646 C C . ALA A 1 86 ? -5.497 -5.651 10.008 1.00 97.50 86 ALA A C 1
ATOM 648 O O . ALA A 1 86 ? -5.971 -5.844 11.130 1.00 97.50 86 ALA A O 1
ATOM 649 N N . ALA A 1 87 ? -5.920 -4.698 9.173 1.00 97.94 87 ALA A N 1
ATOM 650 C CA . ALA A 1 87 ? -7.007 -3.770 9.458 1.00 97.94 87 ALA A CA 1
ATOM 651 C C . ALA A 1 87 ? -8.344 -4.495 9.643 1.00 97.94 87 ALA A C 1
ATOM 653 O O . ALA A 1 87 ? -8.991 -4.345 10.680 1.00 97.94 87 ALA A O 1
ATOM 654 N N . ALA A 1 88 ? -8.712 -5.356 8.686 1.00 98.00 88 ALA A N 1
ATOM 655 C CA . ALA A 1 88 ? -9.948 -6.133 8.738 1.00 98.00 88 ALA A CA 1
ATOM 656 C C 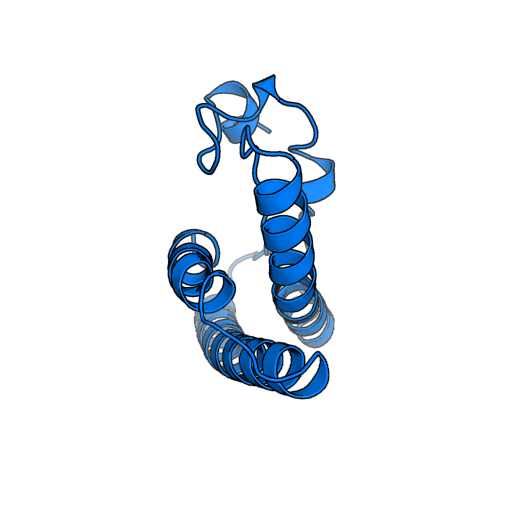. ALA A 1 88 ? -10.016 -7.018 9.993 1.00 98.00 88 ALA A C 1
ATOM 658 O O . ALA A 1 88 ? -11.029 -7.026 10.688 1.00 98.00 88 ALA A O 1
ATOM 659 N N . GLY A 1 89 ? -8.918 -7.700 10.339 1.00 97.38 89 GLY A N 1
ATOM 660 C CA . GLY A 1 89 ? -8.839 -8.542 11.536 1.00 97.38 89 GLY A CA 1
ATOM 661 C C . GLY A 1 89 ? -8.963 -7.784 12.864 1.00 97.38 89 GLY A C 1
ATOM 662 O O . GLY A 1 89 ? -9.207 -8.410 13.891 1.00 97.38 89 GLY A O 1
ATOM 663 N N . ARG A 1 90 ? -8.805 -6.454 12.856 1.00 97.06 90 ARG A N 1
ATOM 664 C CA . ARG A 1 90 ? -8.899 -5.577 14.037 1.00 97.06 90 ARG A CA 1
ATOM 665 C C . ARG A 1 90 ? -10.093 -4.620 13.989 1.00 97.06 90 ARG A C 1
ATOM 667 O O . ARG A 1 90 ? -10.266 -3.832 14.911 1.00 97.06 90 ARG A O 1
ATOM 674 N N . GLY A 1 91 ? -10.906 -4.673 12.931 1.00 97.06 91 GLY A N 1
ATOM 675 C CA . GLY A 1 91 ? -12.033 -3.757 12.735 1.00 97.06 91 GLY A CA 1
ATOM 676 C C . GLY A 1 91 ? -11.614 -2.295 12.544 1.00 97.06 91 GLY A C 1
ATOM 677 O O . GLY A 1 91 ? -12.359 -1.396 12.925 1.00 97.06 91 GLY A O 1
ATOM 678 N N . VAL A 1 92 ? -10.421 -2.053 11.992 1.00 97.56 92 VAL A N 1
ATOM 679 C CA . VAL A 1 92 ? -9.880 -0.703 11.772 1.00 97.56 92 VAL A CA 1
ATOM 680 C C . VAL A 1 92 ? -10.235 -0.231 10.357 1.00 97.56 92 VAL A C 1
ATOM 682 O O . VAL A 1 92 ? -10.038 -0.996 9.409 1.00 97.56 92 VAL A O 1
ATOM 685 N N . PRO A 1 93 ? -10.746 1.001 10.176 1.00 97.81 93 PRO A N 1
ATOM 686 C CA . PRO A 1 93 ? -11.020 1.544 8.851 1.00 97.81 93 PRO A CA 1
ATOM 687 C C . PRO A 1 93 ? -9.740 1.687 8.020 1.00 97.81 93 PRO A C 1
ATOM 689 O O . PRO A 1 93 ? -8.672 2.021 8.541 1.00 97.81 93 PRO A O 1
ATOM 692 N N . VAL A 1 94 ? -9.874 1.456 6.713 1.00 98.06 94 VAL A N 1
ATOM 693 C CA . VAL A 1 94 ? -8.791 1.587 5.735 1.00 98.06 94 VAL A CA 1
ATOM 694 C C . VAL A 1 94 ? -9.055 2.787 4.837 1.00 98.06 94 VAL A C 1
ATOM 696 O O . VAL A 1 94 ? -10.131 2.906 4.255 1.00 98.06 94 VAL A O 1
ATOM 699 N N . ILE A 1 95 ? -8.046 3.639 4.701 1.00 96.88 95 ILE A N 1
ATOM 700 C CA . ILE A 1 95 ? -7.966 4.707 3.710 1.00 96.88 95 ILE A CA 1
ATOM 701 C C . ILE A 1 95 ? -7.107 4.174 2.560 1.00 96.88 95 ILE A C 1
ATOM 703 O O . ILE A 1 95 ? -5.910 3.929 2.727 1.00 96.88 95 ILE A O 1
ATOM 707 N N . ASP A 1 96 ? -7.717 3.924 1.402 1.00 96.19 96 ASP A N 1
ATOM 708 C CA . ASP A 1 96 ? -6.988 3.361 0.267 1.00 96.19 96 ASP A CA 1
ATOM 709 C C . ASP A 1 96 ? -6.308 4.461 -0.557 1.00 96.19 96 ASP A C 1
ATOM 711 O O . ASP A 1 96 ? -6.907 5.047 -1.461 1.00 96.19 96 ASP A O 1
ATOM 715 N N . LEU A 1 97 ? -5.034 4.727 -0.263 1.00 94.81 97 LEU A N 1
ATOM 716 C CA . LEU A 1 97 ? -4.249 5.752 -0.954 1.00 94.81 97 LEU A CA 1
ATOM 717 C C . LEU A 1 97 ? -4.027 5.443 -2.436 1.00 94.81 97 LEU A C 1
ATOM 719 O O . LEU A 1 97 ? -3.719 6.352 -3.196 1.00 94.81 97 LEU A O 1
ATOM 723 N N . ARG A 1 98 ? -4.228 4.197 -2.880 1.00 94.06 98 ARG A N 1
ATOM 724 C CA . ARG A 1 98 ? -4.169 3.845 -4.310 1.00 94.06 98 ARG A CA 1
ATOM 725 C C . ARG A 1 98 ? -5.328 4.440 -5.107 1.00 94.06 98 ARG A C 1
ATOM 727 O O . ARG A 1 98 ? -5.213 4.588 -6.315 1.00 94.06 98 ARG A O 1
ATOM 734 N N . ILE A 1 99 ? -6.438 4.730 -4.430 1.00 94.56 99 ILE A N 1
ATOM 735 C CA . ILE A 1 99 ? -7.635 5.340 -5.018 1.00 94.56 99 ILE A CA 1
ATOM 736 C C . ILE A 1 99 ? -7.613 6.856 -4.801 1.00 94.56 99 ILE A C 1
ATOM 738 O O . ILE A 1 99 ? -8.097 7.601 -5.638 1.00 94.56 99 ILE A O 1
ATOM 742 N N . ILE A 1 100 ? -7.065 7.316 -3.673 1.00 94.25 100 ILE A N 1
ATOM 743 C CA . ILE A 1 100 ? -7.030 8.744 -3.330 1.00 94.25 100 ILE A CA 1
ATOM 744 C C . ILE A 1 100 ? -5.906 9.481 -4.079 1.00 94.25 100 ILE A C 1
ATOM 746 O O . ILE A 1 100 ? -6.127 10.583 -4.583 1.00 94.25 100 ILE A O 1
ATOM 750 N N . CYS A 1 101 ? -4.717 8.875 -4.161 1.00 92.06 101 CYS A N 1
ATOM 751 C CA . CYS A 1 101 ? -3.525 9.425 -4.813 1.00 92.06 101 CYS A CA 1
ATOM 752 C C . CYS A 1 101 ? -3.293 8.738 -6.175 1.00 92.06 101 CYS A C 1
ATOM 754 O O . CYS A 1 101 ? -2.290 8.040 -6.388 1.00 92.06 101 CYS A O 1
ATOM 756 N N . ASP A 1 102 ? -4.256 8.858 -7.087 1.00 91.62 102 ASP A N 1
ATOM 757 C CA . ASP A 1 102 ? -4.249 8.187 -8.391 1.00 91.62 102 ASP A CA 1
ATOM 758 C C . ASP A 1 102 ? -3.767 9.080 -9.552 1.00 91.62 102 ASP A C 1
ATOM 760 O O . ASP A 1 102 ? -3.472 8.569 -10.635 1.00 91.62 102 ASP A O 1
ATOM 764 N N . GLU A 1 103 ? -3.513 10.368 -9.317 1.00 93.25 103 GLU A N 1
ATOM 765 C CA . GLU A 1 103 ? -3.025 11.307 -10.334 1.00 93.25 103 GLU A CA 1
ATOM 766 C C . GLU A 1 103 ? -1.509 11.521 -10.241 1.00 93.25 103 GLU A C 1
ATOM 768 O O . GLU A 1 103 ? -0.913 11.424 -9.172 1.00 93.25 103 GLU A O 1
ATOM 773 N N . ASP A 1 104 ? -0.851 11.850 -11.357 1.00 91.12 104 ASP A N 1
ATOM 774 C CA . ASP A 1 104 ? 0.588 12.166 -11.340 1.00 91.12 104 ASP A CA 1
ATOM 775 C C . ASP A 1 104 ? 0.888 13.452 -10.544 1.00 91.12 104 ASP A C 1
ATOM 777 O O . ASP A 1 104 ? 1.939 13.556 -9.918 1.00 91.12 104 ASP A O 1
ATOM 781 N N . ALA A 1 105 ? -0.052 14.405 -10.502 1.00 93.88 105 ALA A N 1
ATOM 782 C CA . ALA A 1 105 ? 0.078 15.648 -9.737 1.00 93.88 105 ALA A CA 1
ATOM 783 C C . ALA A 1 105 ? 0.052 15.439 -8.210 1.00 93.88 105 ALA A C 1
ATOM 785 O O . ALA A 1 105 ? 0.498 16.312 -7.463 1.00 93.88 105 ALA A O 1
ATOM 786 N N . ASP A 1 106 ? -0.404 14.276 -7.733 1.00 93.06 106 ASP A N 1
ATOM 787 C CA . ASP A 1 106 ? -0.393 13.924 -6.308 1.00 93.06 106 ASP A CA 1
ATOM 788 C C . ASP A 1 106 ? 1.016 13.597 -5.786 1.00 93.06 106 ASP A C 1
ATOM 790 O O . ASP A 1 106 ? 1.201 13.371 -4.591 1.00 93.06 106 ASP A O 1
ATOM 794 N N . PHE A 1 107 ? 2.023 13.594 -6.662 1.00 91.00 107 PHE A N 1
ATOM 795 C CA . PHE A 1 107 ? 3.387 13.184 -6.359 1.00 91.00 107 PHE A CA 1
ATOM 796 C C . PHE A 1 107 ? 4.390 14.292 -6.686 1.00 91.00 107 PHE A C 1
ATOM 798 O O . PHE A 1 107 ? 4.379 14.864 -7.773 1.00 91.00 107 PHE A O 1
ATOM 805 N N . ALA A 1 108 ? 5.279 14.602 -5.739 1.00 89.75 108 ALA A N 1
ATOM 806 C CA . ALA A 1 108 ? 6.386 15.536 -5.965 1.00 89.75 108 ALA A CA 1
ATOM 807 C C . ALA A 1 108 ? 7.532 14.868 -6.736 1.00 89.75 108 ALA A C 1
ATOM 809 O O . ALA A 1 108 ? 8.283 15.524 -7.459 1.00 89.75 108 ALA A O 1
ATOM 810 N N . ASN A 1 109 ? 7.682 13.555 -6.559 1.00 87.00 109 ASN A N 1
ATOM 811 C CA . ASN A 1 109 ? 8.639 12.710 -7.260 1.00 87.00 109 ASN A CA 1
ATOM 812 C C . ASN A 1 109 ? 8.110 11.269 -7.318 1.00 87.00 109 ASN A C 1
ATOM 814 O O . ASN A 1 109 ? 6.964 11.002 -6.982 1.00 87.00 109 ASN A O 1
ATOM 818 N N . ALA 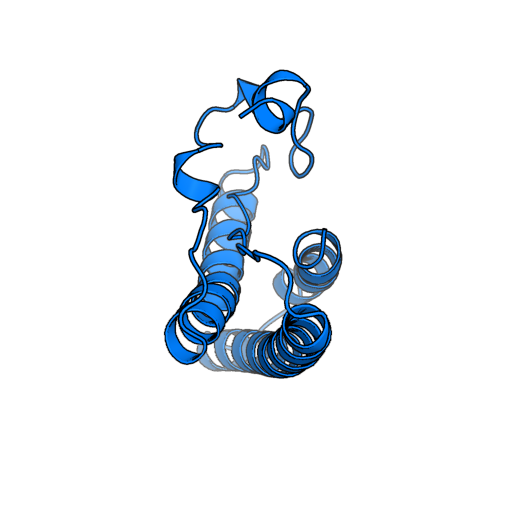A 1 110 ? 8.936 10.314 -7.743 1.00 85.00 110 ALA A N 1
ATOM 819 C CA . ALA A 1 110 ? 8.479 8.949 -7.973 1.00 85.00 110 ALA A CA 1
ATOM 820 C C . ALA A 1 110 ? 7.903 8.229 -6.737 1.00 85.00 110 ALA A C 1
ATOM 822 O O . ALA A 1 110 ? 7.188 7.240 -6.905 1.00 85.00 110 ALA A O 1
ATOM 823 N N . ILE A 1 111 ? 8.224 8.682 -5.523 1.00 82.56 111 ILE A N 1
ATOM 824 C CA . ILE A 1 111 ? 7.862 7.996 -4.278 1.00 82.56 111 ILE A CA 1
ATOM 825 C C . ILE A 1 111 ? 7.262 8.914 -3.213 1.00 82.56 111 ILE A C 1
ATOM 827 O O . ILE A 1 111 ? 6.649 8.396 -2.296 1.00 82.56 111 ILE A O 1
ATOM 831 N N . GLU A 1 112 ? 7.419 10.236 -3.294 1.00 84.81 112 GLU A N 1
ATOM 832 C CA . GLU A 1 112 ? 6.919 11.169 -2.279 1.00 84.81 112 GLU A CA 1
ATOM 833 C C . GLU A 1 112 ? 5.673 11.922 -2.764 1.00 84.81 112 GLU A C 1
ATOM 835 O O . GLU A 1 112 ? 5.628 12.366 -3.920 1.00 84.81 112 GLU A O 1
ATOM 840 N N . PRO A 1 113 ? 4.674 12.123 -1.883 1.00 87.94 113 PRO A N 1
ATOM 841 C CA . PRO A 1 113 ? 3.492 12.904 -2.216 1.00 87.94 113 PRO A CA 1
ATOM 842 C C . PRO A 1 113 ? 3.848 14.382 -2.433 1.00 87.94 113 PRO A C 1
ATOM 844 O O . PRO A 1 113 ? 4.763 14.920 -1.807 1.00 87.94 113 PRO A O 1
ATOM 847 N N . SER A 1 114 ? 3.107 15.047 -3.317 1.00 91.00 114 SER A N 1
ATOM 848 C CA . SER A 1 114 ? 3.143 16.504 -3.483 1.00 91.00 114 SER A CA 1
ATOM 849 C C . SER A 1 114 ? 2.340 17.209 -2.387 1.00 91.00 114 SER A C 1
ATOM 851 O O . SER A 1 114 ? 1.682 16.567 -1.569 1.00 91.00 114 SER A O 1
ATOM 853 N N . GLU A 1 115 ? 2.345 18.545 -2.385 1.00 93.19 115 GLU A N 1
ATOM 854 C CA . GLU A 1 115 ? 1.429 19.327 -1.542 1.00 93.19 115 GLU A CA 1
ATOM 855 C C . GLU A 1 115 ? -0.038 18.980 -1.841 1.00 93.19 115 GLU A C 1
ATOM 857 O O . GLU A 1 115 ? -0.821 18.783 -0.916 1.00 93.19 115 GLU A O 1
ATOM 862 N N . GLN A 1 116 ? -0.389 18.823 -3.124 1.00 91.88 116 GLN A N 1
ATOM 863 C CA . GLN A 1 116 ? -1.719 18.377 -3.540 1.00 91.88 116 GLN A CA 1
ATOM 864 C C . GLN A 1 116 ? -2.029 16.988 -2.974 1.00 91.88 116 GLN A C 1
ATOM 866 O O . GLN A 1 116 ? -3.057 16.814 -2.325 1.00 91.88 116 GLN A O 1
ATOM 871 N N . GLY A 1 117 ? -1.142 16.013 -3.188 1.00 90.12 117 GLY A N 1
ATOM 872 C CA . GLY A 1 117 ? -1.365 14.645 -2.723 1.00 90.12 117 GLY A CA 1
ATOM 873 C C . GLY A 1 117 ? -1.412 14.531 -1.200 1.00 90.12 117 GLY A C 1
ATOM 874 O O . GLY A 1 117 ? -2.194 13.750 -0.671 1.00 90.12 117 GLY A O 1
ATOM 875 N N . GLY A 1 118 ? -0.616 15.329 -0.484 1.00 87.69 118 GLY A N 1
ATOM 876 C CA . GLY A 1 118 ? -0.620 15.384 0.980 1.00 87.69 118 GLY A CA 1
ATOM 877 C C . GLY A 1 118 ? -1.834 16.097 1.582 1.00 87.69 118 GLY A C 1
ATOM 878 O O . GLY A 1 118 ? -2.090 15.941 2.774 1.00 87.69 118 GLY A O 1
ATOM 879 N N . GLY A 1 119 ? -2.562 16.879 0.781 1.00 87.94 119 GLY A N 1
ATOM 880 C CA . GLY A 1 119 ? -3.796 17.553 1.182 1.00 87.94 119 GLY A CA 1
ATOM 881 C C . GLY A 1 119 ? -5.070 16.726 0.980 1.00 87.94 119 GLY A C 1
ATOM 882 O O . GLY A 1 119 ? -6.144 17.202 1.357 1.00 87.94 119 GLY A O 1
ATOM 883 N N . LYS A 1 120 ? -4.968 15.539 0.370 1.00 86.69 120 LYS A N 1
ATOM 884 C CA . LYS A 1 120 ? -6.087 14.611 0.164 1.00 86.69 120 LYS A CA 1
ATOM 885 C C . LYS A 1 120 ? -6.345 13.709 1.375 1.00 86.69 120 LYS A C 1
ATOM 887 O O . LYS A 1 120 ? -5.409 13.460 2.168 1.00 86.69 120 LYS A O 1
#

Sequence (120 aa):
SMGGNDALGVSSVLDAPSRSVADALLRVAEIREQFCLEYRSTLDAVLAVKLPTAVCTIYDVRYANPEERRIAVTALSVLNDCITRAAAGRGVPVIDLRIICDEDADFANAIEPSEQGGGK

Radius of gyration: 15.06 Å; chains: 1; bounding box: 31×39×40 Å